Protein AF-A0A845I471-F1 (afdb_monomer)

pLDDT: mean 79.51, std 17.02, range [33.44, 97.44]

Solvent-accessible surface area (backbone atoms only — not comparable to full-atom values): 8541 Å² total; per-residue (Å²): 142,86,86,83,86,81,81,83,82,81,82,80,80,73,82,78,75,81,76,76,76,82,60,65,76,67,47,75,80,65,66,76,82,40,66,69,39,32,54,43,26,47,40,45,33,54,50,42,51,54,51,40,55,51,48,51,52,53,47,56,68,70,50,61,88,91,47,73,64,62,54,51,59,55,50,50,53,52,52,55,59,57,50,49,58,61,26,50,48,53,41,56,69,47,60,88,76,62,85,76,73,81,58,95,51,91,85,66,56,65,69,39,33,66,23,27,46,44,49,24,55,53,43,52,51,51,36,54,52,46,54,54,52,44,60,66,59,74,76,114

Sequence (140 aa):
MMRVIRNLI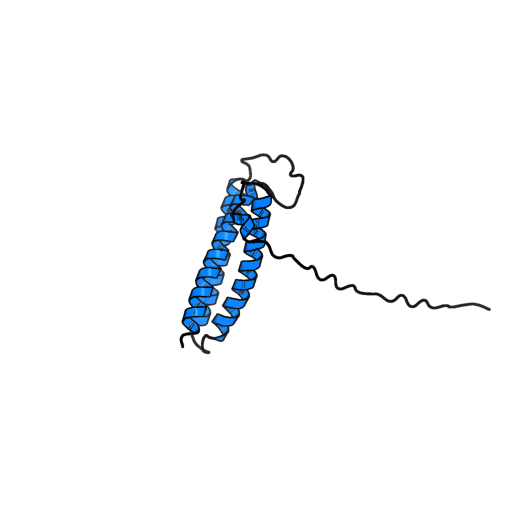GVLLGMVTLCHAATDPECLKHLGGAFGDVECFNGLSIELKKENQVLVKEISASIPSGNKNRNLVKDYLRHQEKGRDFCELSRQSLTNWKREVKAKNPRYYDYDVAYYECLYLLVEQENRFLKNLSKNVDQR

Structure (mmCIF, N/CA/C/O backbone):
data_AF-A0A845I471-F1
#
_entry.id   AF-A0A845I471-F1
#
loop_
_atom_site.group_PDB
_atom_site.id
_atom_site.type_symbol
_atom_site.label_atom_id
_atom_site.label_alt_id
_atom_site.label_comp_id
_atom_site.label_asym_id
_atom_site.label_entity_id
_atom_site.label_seq_id
_atom_site.pdbx_PDB_ins_code
_atom_site.Cartn_x
_atom_site.Cartn_y
_atom_site.Cartn_z
_atom_site.occupancy
_atom_site.B_iso_or_equiv
_atom_site.auth_seq_id
_atom_site.auth_comp_id
_atom_site.auth_asym_id
_atom_site.auth_atom_id
_atom_site.pdbx_PDB_model_num
ATOM 1 N N . MET A 1 1 ? 49.415 -43.543 33.158 1.00 44.19 1 MET A N 1
ATOM 2 C CA . MET A 1 1 ? 49.538 -42.415 32.209 1.00 44.19 1 MET A CA 1
ATOM 3 C C . MET A 1 1 ? 48.482 -42.577 31.131 1.00 44.19 1 MET A C 1
ATOM 5 O O . MET A 1 1 ? 48.583 -43.539 30.393 1.00 44.19 1 MET A O 1
ATOM 9 N N . MET A 1 2 ? 47.480 -41.696 31.061 1.00 33.44 2 MET A N 1
ATOM 10 C CA . MET A 1 2 ? 46.762 -41.322 29.829 1.00 33.44 2 MET A CA 1
ATOM 11 C C . MET A 1 2 ? 45.787 -40.180 30.149 1.00 33.44 2 MET A C 1
ATOM 13 O O . MET A 1 2 ? 45.122 -40.179 31.180 1.00 33.44 2 MET A O 1
ATOM 17 N N . ARG A 1 3 ? 45.821 -39.168 29.281 1.00 45.34 3 ARG A N 1
ATOM 18 C CA . ARG A 1 3 ? 45.184 -37.849 29.367 1.00 45.34 3 ARG A CA 1
ATOM 19 C C . ARG A 1 3 ? 43.715 -37.923 28.961 1.00 45.34 3 ARG A C 1
ATOM 21 O O . ARG A 1 3 ? 43.420 -38.607 27.990 1.00 45.34 3 ARG A O 1
ATOM 28 N N . VAL A 1 4 ? 42.865 -37.075 29.542 1.00 46.84 4 VAL A N 1
ATOM 29 C CA . VAL A 1 4 ? 41.728 -36.491 28.809 1.00 46.84 4 VAL A CA 1
ATOM 30 C C . VAL A 1 4 ? 41.580 -35.024 29.222 1.00 46.84 4 VAL A C 1
ATOM 32 O O . VAL A 1 4 ? 40.987 -34.701 30.245 1.00 46.84 4 VAL A O 1
ATOM 35 N N . ILE A 1 5 ? 42.164 -34.132 28.420 1.00 54.97 5 ILE A N 1
ATOM 36 C CA . ILE A 1 5 ? 41.879 -32.694 28.439 1.00 54.97 5 ILE A CA 1
ATOM 37 C C . ILE A 1 5 ? 40.582 -32.524 27.649 1.00 54.97 5 ILE A C 1
ATOM 39 O O . ILE A 1 5 ? 40.549 -32.766 26.443 1.00 54.97 5 ILE A O 1
ATOM 43 N N . ARG A 1 6 ? 39.493 -32.179 28.335 1.00 52.56 6 ARG A N 1
ATOM 44 C CA . ARG A 1 6 ? 38.182 -31.974 27.720 1.00 52.56 6 ARG A CA 1
ATOM 45 C C . ARG A 1 6 ? 38.023 -30.485 27.414 1.00 52.56 6 ARG A C 1
ATOM 47 O O . ARG A 1 6 ? 37.675 -29.699 28.288 1.00 52.56 6 ARG A O 1
ATOM 54 N N . ASN A 1 7 ? 38.330 -30.121 26.171 1.00 43.22 7 ASN A N 1
ATOM 55 C CA . ASN A 1 7 ? 38.126 -28.783 25.619 1.00 43.22 7 ASN A CA 1
ATOM 56 C C . ASN A 1 7 ? 36.631 -28.423 25.645 1.00 43.22 7 ASN A C 1
ATOM 58 O O . ASN A 1 7 ? 35.818 -29.052 24.968 1.00 43.22 7 ASN A O 1
ATOM 62 N N . LEU A 1 8 ? 36.279 -27.402 26.424 1.00 49.75 8 LEU A N 1
ATOM 63 C CA . LEU A 1 8 ? 34.993 -26.712 26.367 1.00 49.75 8 LEU A CA 1
ATOM 64 C C . LEU A 1 8 ? 35.034 -25.730 25.192 1.00 49.75 8 LEU A C 1
ATOM 66 O O . LEU A 1 8 ? 35.592 -24.642 25.295 1.00 49.75 8 LEU A O 1
ATOM 70 N N . ILE A 1 9 ? 34.467 -26.137 24.058 1.00 56.34 9 ILE A N 1
ATOM 71 C CA . ILE A 1 9 ? 34.192 -25.241 22.933 1.00 56.34 9 ILE A CA 1
ATOM 72 C C . ILE A 1 9 ? 32.907 -24.484 23.281 1.00 56.34 9 ILE A C 1
ATOM 74 O O . ILE A 1 9 ? 31.812 -25.044 23.241 1.00 56.34 9 ILE A O 1
ATOM 78 N N . GLY A 1 10 ? 33.055 -23.221 23.679 1.00 50.44 10 GLY A N 1
ATOM 79 C CA . GLY A 1 10 ? 31.943 -22.294 23.852 1.00 50.44 10 GLY A CA 1
ATOM 80 C C . GLY A 1 10 ? 31.345 -21.937 22.494 1.00 50.44 10 GLY A C 1
ATOM 81 O O . GLY A 1 10 ? 32.012 -21.337 21.655 1.00 50.44 10 GLY A O 1
ATOM 82 N N . VAL A 1 11 ? 30.087 -22.312 22.273 1.00 52.16 11 VAL A N 1
ATOM 83 C CA . VAL A 1 11 ? 29.316 -21.890 21.101 1.00 52.16 11 VAL A CA 1
ATOM 84 C C . VAL A 1 11 ? 28.791 -20.479 21.373 1.00 52.16 11 VAL A C 1
ATOM 86 O O . VAL A 1 11 ? 27.764 -20.295 22.022 1.00 52.16 11 VAL A O 1
ATOM 89 N N . LEU A 1 12 ? 29.520 -19.472 20.895 1.00 53.53 12 LEU A N 1
ATOM 90 C CA . LEU A 1 12 ? 29.028 -18.101 20.770 1.00 53.53 12 LEU A CA 1
ATOM 91 C C . LEU A 1 12 ? 28.021 -18.062 19.609 1.00 53.53 12 LEU A C 1
ATOM 93 O O . LEU A 1 12 ? 28.398 -17.907 18.449 1.00 53.53 12 LEU A O 1
ATOM 97 N N . LEU A 1 13 ? 26.731 -18.230 19.921 1.00 51.50 13 LEU A N 1
ATOM 98 C CA . LEU A 1 13 ? 25.641 -17.840 19.023 1.00 51.50 13 LEU A CA 1
ATOM 99 C C . LEU A 1 13 ? 25.660 -16.309 18.902 1.00 51.50 13 LEU A C 1
ATOM 101 O O . LEU A 1 13 ? 25.060 -15.594 19.704 1.00 51.50 13 LEU A O 1
ATOM 105 N N . GLY A 1 14 ? 26.387 -15.798 17.911 1.00 46.97 14 GLY A N 1
ATOM 106 C CA . GLY A 1 14 ? 26.294 -14.402 17.507 1.00 46.97 14 GLY A CA 1
ATOM 107 C C . GLY A 1 14 ? 24.907 -14.130 16.931 1.00 46.97 14 GLY A C 1
ATOM 108 O O . GLY A 1 14 ? 24.606 -14.552 15.815 1.00 46.97 14 GLY A O 1
ATOM 109 N N . MET A 1 15 ? 24.060 -13.426 17.686 1.00 55.12 15 MET A N 1
ATOM 110 C CA . MET A 1 15 ? 22.888 -12.749 17.134 1.00 55.12 15 MET A CA 1
ATOM 111 C C . MET A 1 15 ? 23.386 -11.685 16.155 1.00 55.12 15 MET A C 1
ATOM 113 O O . MET A 1 15 ? 23.745 -10.581 16.554 1.00 55.12 15 MET A O 1
ATOM 117 N N . VAL A 1 16 ? 23.438 -12.021 14.869 1.00 51.56 16 VAL A N 1
ATOM 118 C CA . VAL A 1 16 ? 23.615 -11.023 13.815 1.00 51.56 16 VAL A CA 1
ATOM 119 C C . VAL A 1 16 ? 22.281 -10.296 13.681 1.00 51.56 16 VAL A C 1
ATOM 121 O O . VAL A 1 16 ? 21.378 -10.734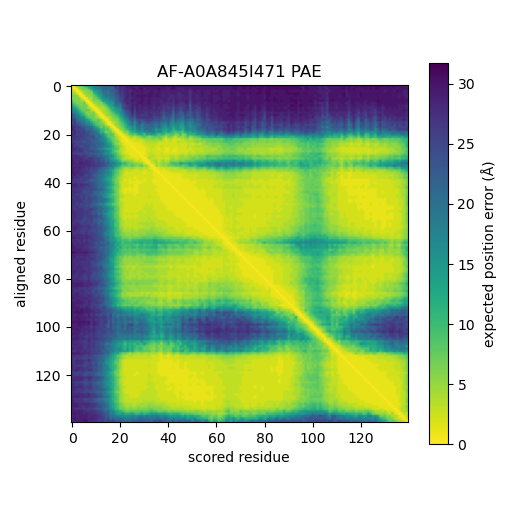 12.968 1.00 51.56 16 VAL A O 1
ATOM 124 N N . THR A 1 17 ? 22.124 -9.200 14.416 1.00 54.84 17 THR A N 1
ATOM 125 C CA . THR A 1 17 ? 21.072 -8.221 14.156 1.00 54.84 17 THR A CA 1
ATOM 126 C C . THR A 1 17 ? 21.342 -7.606 12.787 1.00 54.84 17 THR A C 1
ATOM 128 O O . THR A 1 17 ? 22.213 -6.755 12.620 1.00 54.84 17 THR A O 1
ATOM 131 N N . LEU A 1 18 ? 20.606 -8.070 11.776 1.00 48.66 18 LEU A N 1
ATOM 132 C CA . LEU A 1 18 ? 20.524 -7.432 10.464 1.00 48.66 18 LEU A CA 1
ATOM 133 C C . LEU A 1 18 ? 19.900 -6.042 10.639 1.00 48.66 18 LEU A C 1
ATOM 135 O O . LEU A 1 18 ? 18.684 -5.878 10.541 1.00 48.66 18 LEU A O 1
ATOM 139 N N . CYS A 1 19 ? 20.740 -5.046 10.912 1.00 53.03 19 CYS A N 1
ATOM 140 C CA . CYS A 1 19 ? 20.376 -3.641 10.814 1.00 53.03 19 CYS A CA 1
ATOM 141 C C . CYS A 1 19 ? 20.096 -3.347 9.334 1.00 53.03 19 CYS A C 1
ATOM 143 O O . CYS A 1 19 ? 21.011 -3.092 8.555 1.00 53.03 19 CYS A O 1
ATOM 145 N N . HIS A 1 20 ? 18.834 -3.456 8.922 1.00 56.75 20 HIS A N 1
ATOM 146 C CA . HIS A 1 20 ? 18.403 -2.884 7.652 1.00 56.75 20 HIS A CA 1
ATOM 147 C C . HIS A 1 20 ? 18.440 -1.369 7.826 1.00 56.75 20 HIS A C 1
ATOM 149 O O . HIS A 1 20 ? 17.655 -0.827 8.606 1.00 56.75 20 HIS A O 1
ATOM 155 N N . ALA A 1 21 ? 19.383 -0.711 7.151 1.00 71.06 21 ALA A N 1
ATOM 156 C CA . ALA A 1 21 ? 19.400 0.740 7.063 1.00 71.06 21 ALA A CA 1
ATOM 157 C C . ALA A 1 21 ? 18.078 1.221 6.449 1.00 71.06 21 ALA A C 1
ATOM 159 O O . ALA A 1 21 ? 17.565 0.595 5.517 1.00 71.06 21 ALA A O 1
ATOM 160 N N . ALA A 1 22 ? 17.527 2.297 7.009 1.00 81.06 22 ALA A N 1
ATOM 161 C CA . ALA A 1 22 ? 16.353 2.943 6.447 1.00 81.06 22 ALA A CA 1
ATOM 162 C C . ALA A 1 22 ? 16.680 3.506 5.053 1.00 81.06 22 ALA A C 1
ATOM 164 O O . ALA A 1 22 ? 17.798 3.963 4.807 1.00 81.06 22 ALA A O 1
ATOM 165 N N . THR A 1 23 ? 15.719 3.434 4.143 1.00 89.06 23 THR A N 1
ATOM 166 C CA . THR A 1 23 ? 15.798 3.982 2.792 1.00 89.06 23 THR A CA 1
ATOM 167 C C . THR A 1 23 ? 15.487 5.469 2.847 1.00 89.06 23 THR A C 1
ATOM 169 O O . THR A 1 23 ? 14.444 5.864 3.354 1.00 89.06 23 THR A O 1
ATOM 172 N N . ASP A 1 24 ? 16.391 6.300 2.334 1.00 91.62 24 ASP A N 1
ATOM 173 C CA . ASP A 1 24 ? 16.209 7.752 2.328 1.00 91.62 24 ASP A CA 1
ATOM 174 C C . ASP A 1 24 ? 15.127 8.166 1.309 1.00 91.62 24 ASP A C 1
ATOM 176 O O . ASP A 1 24 ? 15.312 7.912 0.115 1.00 91.62 24 ASP A O 1
ATOM 180 N N . PRO A 1 25 ? 14.028 8.833 1.723 1.00 92.31 25 PRO A N 1
ATOM 181 C CA . PRO A 1 25 ? 12.996 9.328 0.810 1.00 92.31 25 PRO A CA 1
ATOM 182 C C . PRO A 1 25 ? 13.508 10.273 -0.286 1.00 92.31 25 PRO A C 1
ATOM 184 O O . PRO A 1 25 ? 12.852 10.402 -1.321 1.00 92.31 25 PRO A O 1
ATOM 187 N N . GLU A 1 26 ? 14.672 10.910 -0.109 1.00 93.81 26 GLU A N 1
ATOM 188 C CA . GLU A 1 26 ? 15.306 11.726 -1.153 1.00 93.81 26 GLU A CA 1
ATOM 189 C C . GLU A 1 26 ? 15.594 10.925 -2.434 1.00 93.81 26 GLU A C 1
ATOM 191 O O . GLU A 1 26 ? 15.658 11.513 -3.514 1.00 93.81 26 GLU A O 1
ATOM 196 N N . CYS A 1 27 ? 15.676 9.588 -2.367 1.00 92.69 27 CYS A N 1
ATOM 197 C CA . CYS A 1 27 ? 15.844 8.741 -3.550 1.00 92.69 27 CYS A CA 1
ATOM 198 C C . CYS A 1 27 ? 14.735 8.945 -4.600 1.00 92.69 27 CYS A C 1
ATOM 200 O O . CYS A 1 27 ? 15.005 8.848 -5.797 1.00 92.69 27 CYS A O 1
ATOM 202 N N . LEU A 1 28 ? 13.521 9.337 -4.185 1.00 93.06 28 LEU A N 1
ATOM 203 C CA . LEU A 1 28 ? 12.407 9.642 -5.093 1.00 93.06 28 LEU A CA 1
ATOM 204 C C . LEU A 1 28 ? 12.662 10.872 -5.979 1.00 93.06 28 LEU A C 1
ATOM 206 O O . LEU A 1 28 ? 12.005 11.041 -7.003 1.00 93.06 28 LEU A O 1
ATOM 210 N N . LYS A 1 29 ? 13.612 11.742 -5.616 1.00 93.19 29 LYS A N 1
ATOM 211 C CA . LYS A 1 29 ? 14.007 12.900 -6.438 1.00 93.19 29 LYS A CA 1
ATOM 212 C C . LYS A 1 29 ? 15.036 12.547 -7.511 1.00 93.19 29 LYS A C 1
ATOM 214 O O . LYS A 1 29 ? 15.338 13.383 -8.360 1.00 93.19 29 LYS A O 1
ATOM 219 N N . HIS A 1 30 ? 15.579 11.334 -7.468 1.00 90.25 30 HIS A N 1
ATOM 220 C CA . HIS A 1 30 ? 16.678 10.881 -8.317 1.00 90.25 30 HIS A CA 1
ATOM 221 C C . HIS A 1 30 ? 16.293 9.684 -9.198 1.00 90.25 30 HIS A C 1
ATOM 223 O O . HIS A 1 30 ? 17.173 8.958 -9.657 1.00 90.25 30 HIS A O 1
ATOM 229 N N . LEU A 1 31 ? 14.992 9.489 -9.441 1.00 88.62 31 LEU A N 1
ATOM 230 C CA . LEU A 1 31 ? 14.475 8.412 -10.286 1.00 88.62 31 LEU A CA 1
ATOM 231 C C . LEU A 1 31 ? 14.975 8.563 -11.729 1.00 88.62 31 LEU A C 1
ATOM 233 O O . LEU A 1 31 ? 14.897 9.644 -12.320 1.00 88.62 31 LEU A O 1
ATOM 237 N N . GLY A 1 32 ? 15.501 7.474 -12.284 1.00 79.88 32 GLY A N 1
ATOM 238 C CA . GLY A 1 32 ? 16.136 7.441 -13.605 1.00 79.88 32 GLY A CA 1
ATOM 239 C C . GLY A 1 32 ? 15.709 6.268 -14.489 1.00 79.88 32 GLY A C 1
ATOM 240 O O . GLY A 1 32 ? 16.256 6.104 -15.579 1.00 79.88 32 GLY A O 1
ATOM 241 N N . GLY A 1 33 ? 14.754 5.451 -14.042 1.00 69.25 33 GLY A N 1
ATOM 242 C CA . GLY A 1 33 ? 14.243 4.281 -14.753 1.00 69.25 33 GLY A CA 1
ATOM 243 C C . GLY A 1 33 ? 15.170 3.066 -14.707 1.00 69.25 33 GLY A C 1
ATOM 244 O O . GLY A 1 33 ? 15.207 2.298 -15.668 1.00 69.25 33 GLY A O 1
ATOM 245 N N . ALA A 1 34 ? 15.945 2.900 -13.633 1.00 73.00 34 ALA A N 1
ATOM 246 C CA . ALA A 1 34 ? 16.935 1.830 -13.501 1.00 73.00 34 ALA A CA 1
ATOM 247 C C . ALA A 1 34 ? 16.834 1.109 -12.148 1.00 73.00 34 ALA A C 1
ATOM 249 O O . ALA A 1 34 ? 16.005 1.432 -11.303 1.00 73.00 34 ALA A O 1
ATOM 250 N N . PHE A 1 35 ? 17.730 0.150 -11.917 1.00 78.62 35 PHE A N 1
ATOM 251 C CA . PHE A 1 35 ? 17.837 -0.623 -10.676 1.00 78.62 35 PHE A CA 1
ATOM 252 C C . PHE A 1 35 ? 17.763 0.206 -9.372 1.00 78.62 35 PHE A C 1
ATOM 254 O O . PHE A 1 35 ? 17.160 -0.246 -8.401 1.00 78.62 35 PHE A O 1
ATOM 261 N N . GLY A 1 36 ? 18.338 1.415 -9.344 1.00 82.62 36 GLY A N 1
ATOM 262 C CA . GLY A 1 36 ? 18.270 2.297 -8.168 1.00 82.62 36 GLY A CA 1
ATOM 263 C C . GLY A 1 36 ? 16.836 2.687 -7.782 1.00 82.62 36 GLY A C 1
ATOM 264 O O . GLY A 1 36 ? 16.519 2.785 -6.598 1.00 82.62 36 GLY A O 1
ATOM 265 N N . ASP A 1 37 ? 15.947 2.815 -8.765 1.00 88.81 37 ASP A N 1
ATOM 266 C CA . ASP A 1 37 ? 14.532 3.116 -8.557 1.00 88.81 37 ASP A CA 1
ATOM 267 C C . ASP A 1 37 ? 13.821 1.931 -7.886 1.00 88.81 37 ASP A C 1
ATOM 269 O O . ASP A 1 37 ? 13.020 2.126 -6.973 1.00 88.81 37 ASP A O 1
ATOM 273 N N . VAL A 1 38 ? 14.159 0.691 -8.272 1.00 88.88 38 VAL A N 1
ATOM 274 C CA . VAL A 1 38 ? 13.623 -0.525 -7.631 1.00 88.88 38 VAL A CA 1
ATOM 275 C C . VAL A 1 38 ? 13.979 -0.555 -6.148 1.00 88.88 38 VAL A C 1
ATOM 277 O O . VAL A 1 38 ? 13.111 -0.799 -5.308 1.00 88.88 38 VAL A O 1
ATOM 280 N N . GLU A 1 39 ? 15.245 -0.303 -5.812 1.00 89.12 39 GLU A N 1
ATOM 281 C CA . GLU A 1 39 ? 15.692 -0.280 -4.417 1.00 89.12 39 GLU A CA 1
ATOM 282 C C . GLU A 1 39 ? 15.004 0.829 -3.621 1.00 89.12 39 GLU A C 1
ATOM 284 O O . GLU A 1 39 ? 14.533 0.568 -2.512 1.00 89.12 39 GLU A O 1
ATOM 289 N N . CYS A 1 40 ? 14.873 2.020 -4.211 1.00 92.88 40 CYS A N 1
ATOM 290 C CA . CYS A 1 40 ? 14.164 3.151 -3.624 1.00 92.88 40 CYS A CA 1
ATOM 291 C C . CYS A 1 40 ? 12.700 2.800 -3.309 1.00 92.88 40 CYS A C 1
ATOM 293 O O . CYS A 1 40 ? 12.280 2.834 -2.149 1.00 92.88 40 CYS A O 1
ATOM 295 N N . PHE A 1 41 ? 11.926 2.380 -4.314 1.00 94.44 41 PHE A N 1
ATOM 296 C CA . PHE A 1 41 ? 10.512 2.054 -4.137 1.00 94.44 41 PHE A CA 1
ATOM 297 C C . PHE A 1 41 ? 10.295 0.881 -3.181 1.00 94.44 41 PHE A C 1
ATOM 299 O O . PHE A 1 41 ? 9.420 0.945 -2.314 1.00 94.44 41 PHE A O 1
ATOM 306 N N . ASN A 1 42 ? 11.084 -0.191 -3.298 1.00 92.69 42 ASN A N 1
ATOM 307 C CA . ASN A 1 42 ? 10.954 -1.353 -2.423 1.00 92.69 42 ASN A CA 1
ATOM 308 C C . ASN A 1 42 ? 11.310 -1.008 -0.971 1.00 92.69 42 ASN A C 1
ATOM 310 O O . ASN A 1 42 ? 10.583 -1.382 -0.049 1.00 92.69 42 ASN A O 1
ATOM 314 N N . GLY A 1 43 ? 12.404 -0.274 -0.772 1.00 93.75 43 GLY A N 1
ATOM 315 C CA . GLY A 1 43 ? 12.862 0.172 0.536 1.00 93.75 43 GLY A CA 1
ATOM 316 C C . 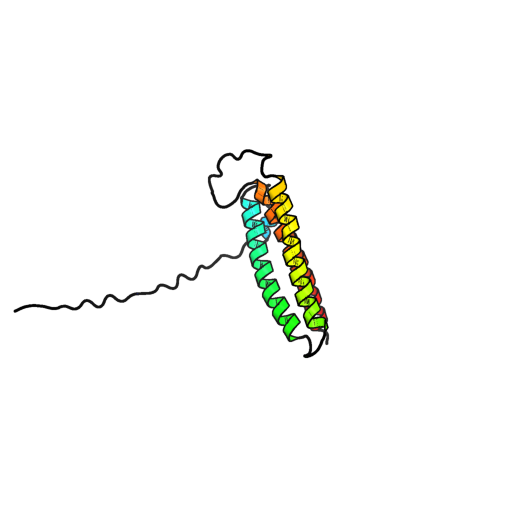GLY A 1 43 ? 11.812 1.014 1.260 1.00 93.75 43 GLY A C 1
ATOM 317 O O . GLY A 1 43 ? 11.373 0.651 2.354 1.00 93.75 43 GLY A O 1
ATOM 318 N N . LEU A 1 44 ? 11.306 2.058 0.598 1.00 96.56 44 LEU A N 1
ATOM 319 C CA . LEU A 1 44 ? 10.247 2.914 1.141 1.00 96.56 44 LEU A CA 1
ATOM 320 C C . LEU A 1 44 ? 8.934 2.150 1.363 1.00 96.56 44 LEU A C 1
ATOM 322 O O . LEU A 1 44 ? 8.262 2.342 2.377 1.00 96.56 44 LEU A O 1
ATOM 326 N N . SER A 1 45 ? 8.578 1.223 0.468 1.00 95.88 45 SER A N 1
ATOM 327 C CA . SER A 1 45 ? 7.399 0.363 0.646 1.00 95.88 45 SER A CA 1
ATOM 328 C C . SER A 1 45 ? 7.491 -0.494 1.909 1.00 95.88 45 SER A C 1
ATOM 330 O O . SER A 1 45 ? 6.491 -0.686 2.601 1.00 95.88 45 SER A O 1
ATOM 332 N N . ILE A 1 46 ? 8.670 -1.040 2.223 1.00 95.00 46 ILE A N 1
ATOM 333 C CA . ILE A 1 46 ? 8.888 -1.845 3.433 1.00 95.00 46 ILE A CA 1
ATOM 334 C C . ILE A 1 46 ? 8.690 -0.992 4.689 1.00 95.00 46 ILE A C 1
ATOM 336 O O . ILE A 1 46 ? 8.080 -1.457 5.654 1.00 95.00 46 ILE A O 1
ATOM 340 N N . GLU A 1 47 ? 9.180 0.243 4.685 1.00 95.12 47 GLU A N 1
ATOM 341 C CA . GLU A 1 47 ? 9.021 1.170 5.807 1.00 95.12 47 GLU A CA 1
ATOM 342 C C . GLU A 1 47 ? 7.568 1.573 6.017 1.00 95.12 47 GLU A C 1
ATOM 344 O O . GLU A 1 47 ? 7.050 1.430 7.126 1.00 95.12 47 GLU A O 1
ATOM 349 N N . LEU A 1 48 ? 6.878 1.964 4.945 1.00 96.75 48 LEU A N 1
ATOM 350 C CA . LEU A 1 48 ? 5.460 2.300 5.006 1.00 96.75 48 LEU A CA 1
ATOM 351 C C . LEU A 1 48 ? 4.617 1.104 5.466 1.00 96.75 48 LEU A C 1
ATOM 353 O O . LEU A 1 48 ? 3.708 1.277 6.271 1.00 96.75 48 LEU A O 1
ATOM 357 N N . LYS A 1 49 ? 4.937 -0.130 5.048 1.00 95.56 49 LYS A N 1
ATOM 358 C CA . LYS A 1 49 ? 4.256 -1.339 5.552 1.00 95.56 49 LYS A CA 1
ATOM 359 C C . LYS A 1 49 ? 4.443 -1.521 7.059 1.00 95.56 49 LYS A C 1
ATOM 361 O O . LYS A 1 49 ? 3.489 -1.894 7.741 1.00 95.56 49 LYS A O 1
ATOM 366 N N . LYS A 1 50 ? 5.645 -1.270 7.589 1.00 95.62 50 LYS A N 1
ATOM 367 C CA . LYS A 1 50 ? 5.898 -1.325 9.040 1.00 95.62 50 LYS A CA 1
ATOM 368 C C . LYS A 1 50 ? 5.101 -0.247 9.773 1.00 95.62 50 LYS A C 1
ATOM 370 O O . LYS A 1 50 ? 4.474 -0.547 10.784 1.00 95.62 50 LYS A O 1
ATOM 375 N N . GLU A 1 51 ? 5.074 0.976 9.248 1.00 95.88 51 GLU A N 1
ATOM 376 C CA . GLU A 1 51 ? 4.271 2.064 9.815 1.00 95.88 51 GLU A CA 1
ATOM 377 C C . GLU A 1 51 ? 2.768 1.730 9.788 1.00 95.88 51 GLU A C 1
ATOM 379 O O . GLU A 1 51 ? 2.086 1.864 10.803 1.00 95.88 51 GLU A O 1
ATOM 384 N N . ASN A 1 52 ? 2.256 1.194 8.676 1.00 96.06 52 ASN A N 1
ATOM 385 C CA . ASN A 1 52 ? 0.857 0.775 8.549 1.00 96.06 52 ASN A CA 1
ATOM 386 C C . ASN A 1 52 ? 0.481 -0.280 9.594 1.00 96.06 52 ASN A C 1
ATOM 388 O O . ASN A 1 52 ? -0.604 -0.210 10.165 1.00 96.06 52 ASN A O 1
ATOM 392 N N . GLN A 1 53 ? 1.367 -1.238 9.890 1.00 95.25 53 GLN A N 1
ATOM 393 C CA . GLN A 1 53 ? 1.122 -2.240 10.935 1.00 95.25 53 GLN A CA 1
ATOM 394 C C . GLN A 1 53 ? 0.945 -1.606 12.320 1.00 95.25 53 GLN A C 1
ATOM 396 O O . GLN A 1 53 ? 0.082 -2.045 13.085 1.00 95.25 53 GLN A O 1
ATOM 401 N N . VAL A 1 54 ? 1.733 -0.574 12.633 1.00 95.88 54 VAL A N 1
ATOM 402 C CA . VAL A 1 54 ? 1.606 0.186 13.884 1.00 95.88 54 VAL A CA 1
ATOM 403 C C . VAL A 1 54 ? 0.273 0.938 13.909 1.00 95.88 54 VAL A C 1
ATOM 405 O O . VAL A 1 54 ? -0.525 0.705 14.817 1.00 95.88 54 VAL A O 1
ATOM 408 N N . LEU A 1 55 ? -0.031 1.714 12.863 1.00 95.50 55 LEU A N 1
ATOM 409 C CA . LEU A 1 55 ? -1.281 2.478 12.751 1.00 95.50 55 LEU A CA 1
ATOM 410 C C . LEU A 1 55 ? -2.519 1.580 12.862 1.00 95.50 55 LEU A C 1
ATOM 412 O O . LEU A 1 55 ? -3.470 1.891 13.573 1.00 95.50 55 LEU A O 1
ATOM 416 N N . VAL A 1 56 ? -2.518 0.424 12.196 1.00 93.50 56 VAL A N 1
ATOM 417 C CA . VAL A 1 56 ? -3.628 -0.539 12.257 1.00 93.50 56 VAL A CA 1
ATOM 418 C C . VAL A 1 56 ? -3.833 -1.062 13.673 1.00 93.50 56 VAL A C 1
ATOM 420 O O . VAL A 1 56 ? -4.980 -1.234 14.096 1.00 93.50 56 VAL A O 1
ATOM 423 N N . LYS A 1 57 ? -2.751 -1.330 14.410 1.00 92.12 57 LYS A N 1
ATOM 424 C CA . LYS A 1 57 ? -2.829 -1.789 15.799 1.00 92.12 57 LYS A CA 1
ATOM 425 C C . LYS A 1 57 ? -3.422 -0.704 16.697 1.00 92.12 57 LYS A C 1
ATOM 427 O O . LYS A 1 57 ? -4.301 -1.020 17.498 1.00 92.12 57 LYS A O 1
ATOM 432 N N . GLU A 1 58 ? -2.992 0.542 16.528 1.00 92.62 58 GLU A N 1
ATOM 433 C CA . GLU A 1 58 ? -3.492 1.705 17.271 1.00 92.62 58 GLU A CA 1
ATOM 434 C C . GLU A 1 58 ? -4.978 1.961 16.984 1.00 92.62 58 GLU A C 1
ATOM 436 O O . GLU A 1 58 ? -5.795 1.950 17.905 1.00 92.62 58 GLU A O 1
ATOM 441 N N . ILE A 1 59 ? -5.360 2.045 15.705 1.00 92.00 59 ILE A N 1
ATOM 442 C CA . ILE A 1 59 ? -6.756 2.193 15.262 1.00 92.00 59 ILE A CA 1
ATOM 443 C C . ILE A 1 59 ? -7.624 1.040 15.782 1.00 92.00 59 ILE A C 1
ATOM 445 O O . ILE A 1 59 ? -8.753 1.233 16.223 1.00 92.00 59 ILE A O 1
ATOM 449 N N . SER A 1 60 ? -7.124 -0.196 15.738 1.00 89.31 60 SER A N 1
ATOM 450 C CA . SER A 1 60 ? -7.893 -1.351 16.212 1.00 89.31 60 SER A CA 1
ATOM 451 C C . SER A 1 60 ? -8.113 -1.325 17.725 1.00 89.31 60 SER A C 1
ATOM 453 O O . SER A 1 60 ? -9.158 -1.789 18.191 1.00 89.31 60 SER A O 1
ATOM 455 N N . ALA A 1 61 ? -7.140 -0.815 18.485 1.00 89.69 61 ALA A N 1
ATOM 456 C CA . ALA A 1 61 ? -7.212 -0.699 19.937 1.00 89.69 61 ALA A CA 1
ATOM 457 C C . ALA A 1 61 ? -8.183 0.402 20.384 1.00 89.69 61 ALA A C 1
ATOM 459 O O . ALA A 1 61 ? -8.864 0.230 21.393 1.00 89.69 61 ALA A O 1
ATOM 460 N N . SER A 1 62 ? -8.295 1.486 19.617 1.00 90.38 62 SER A N 1
ATOM 461 C CA . SER A 1 62 ? -9.186 2.609 19.921 1.00 90.38 62 SER A CA 1
ATOM 462 C C . SER A 1 62 ? -10.654 2.365 19.543 1.00 90.38 62 SER A C 1
ATOM 464 O O . SER A 1 62 ? -11.548 3.054 20.034 1.00 90.38 62 SER A O 1
ATOM 466 N N . ILE A 1 63 ? -10.951 1.348 18.725 1.00 87.44 63 ILE A N 1
ATOM 467 C CA . ILE A 1 63 ? -12.331 0.944 18.417 1.00 87.44 63 ILE A CA 1
ATOM 468 C C . ILE A 1 63 ? -12.948 0.180 19.610 1.00 87.44 63 ILE A C 1
ATOM 470 O O . ILE A 1 63 ? -12.448 -0.903 19.949 1.00 87.44 63 ILE A O 1
ATOM 474 N N . PRO A 1 64 ? -14.085 0.646 20.177 1.00 88.69 64 PRO A N 1
ATOM 475 C CA . PRO A 1 64 ? -14.760 -0.019 21.293 1.00 88.69 64 PRO A CA 1
ATOM 476 C C . PRO A 1 64 ? -15.107 -1.487 21.016 1.00 88.69 64 PRO A C 1
ATOM 478 O O . PRO A 1 64 ? -15.424 -1.869 19.884 1.00 88.69 64 PRO A O 1
ATOM 481 N N . SER A 1 65 ? -15.090 -2.314 22.065 1.00 86.56 65 SER A N 1
ATOM 482 C CA . SER A 1 65 ? -15.485 -3.725 21.964 1.00 86.56 65 SER A CA 1
ATOM 483 C C . SER A 1 65 ? -16.923 -3.864 21.446 1.00 86.56 65 SER A C 1
ATOM 485 O O . SER A 1 65 ? -17.796 -3.073 21.797 1.00 86.56 65 SER A O 1
ATOM 487 N N . GLY A 1 66 ? -17.169 -4.847 20.576 1.00 83.38 66 GLY A N 1
ATOM 488 C CA . GLY A 1 66 ? -18.478 -5.069 19.946 1.00 83.38 66 GLY A CA 1
ATOM 489 C C . GLY A 1 66 ? -18.826 -4.108 18.800 1.00 83.38 66 GLY A C 1
ATOM 490 O O . GLY A 1 66 ? -19.851 -4.287 18.146 1.00 83.38 66 GLY A O 1
ATOM 491 N N . ASN A 1 67 ? -17.982 -3.115 18.495 1.00 86.81 67 ASN A N 1
ATOM 492 C CA . ASN A 1 67 ? -18.224 -2.217 17.371 1.00 86.81 67 ASN A CA 1
ATOM 493 C C . ASN A 1 67 ? -17.964 -2.923 16.025 1.00 86.81 67 ASN A C 1
ATOM 495 O O . ASN A 1 67 ? -16.841 -3.338 15.722 1.00 86.81 67 ASN A O 1
ATOM 499 N N . LYS A 1 68 ? -19.001 -2.994 15.181 1.00 84.06 68 LYS A N 1
ATOM 500 C CA . LYS A 1 68 ? -18.957 -3.605 13.840 1.00 84.06 68 LYS A CA 1
ATOM 501 C C . LYS A 1 68 ? -17.882 -3.018 12.914 1.00 84.06 68 LYS A C 1
ATOM 503 O O . LYS A 1 68 ? -17.390 -3.717 12.031 1.00 84.06 68 LYS A O 1
ATOM 508 N N . ASN A 1 69 ? -17.465 -1.770 13.140 1.00 83.56 69 ASN A N 1
ATOM 509 C CA . ASN A 1 69 ? -16.463 -1.090 12.319 1.00 83.56 69 ASN A CA 1
ATOM 510 C C . ASN A 1 69 ? -15.065 -1.707 12.454 1.00 83.56 69 ASN A C 1
ATOM 512 O O . ASN A 1 69 ? -14.239 -1.527 11.563 1.00 83.56 69 ASN A O 1
ATOM 516 N N . ARG A 1 70 ? -14.800 -2.490 13.512 1.00 82.06 70 ARG A N 1
ATOM 517 C CA . ARG A 1 70 ? -13.534 -3.225 13.663 1.00 82.06 70 ARG A CA 1
ATOM 518 C C . ARG A 1 70 ? -13.260 -4.156 12.476 1.00 82.06 70 ARG A C 1
ATOM 520 O O . ARG A 1 70 ? -12.108 -4.328 12.087 1.00 82.06 70 ARG A O 1
ATOM 527 N N . ASN A 1 71 ? -14.306 -4.731 11.883 1.00 87.50 71 ASN A N 1
ATOM 528 C CA . ASN A 1 71 ? -14.160 -5.591 10.710 1.00 87.50 71 ASN A CA 1
ATOM 529 C C . ASN A 1 71 ? -13.900 -4.789 9.429 1.00 87.50 71 ASN A C 1
ATOM 531 O O . ASN A 1 71 ? -13.154 -5.261 8.582 1.00 87.50 71 ASN A O 1
ATOM 535 N N . LEU A 1 72 ? -14.399 -3.552 9.327 1.00 89.56 72 LEU A N 1
ATOM 536 C CA . LEU A 1 72 ? -14.201 -2.710 8.141 1.00 89.56 72 LEU A CA 1
ATOM 537 C C . LEU A 1 72 ? -12.730 -2.340 7.924 1.00 89.56 72 LEU A C 1
ATOM 539 O O . LEU A 1 72 ? -12.269 -2.340 6.789 1.00 89.56 72 LEU A O 1
ATOM 543 N N . VAL A 1 73 ? -11.970 -2.088 8.998 1.00 88.25 73 VAL A N 1
ATOM 544 C CA . VAL A 1 73 ? -10.518 -1.839 8.895 1.00 88.25 73 VAL A CA 1
ATOM 545 C C . VAL A 1 73 ? -9.796 -3.082 8.371 1.00 88.25 73 VAL A C 1
ATOM 547 O O . VAL A 1 73 ? -8.963 -2.986 7.475 1.00 88.25 73 VAL A O 1
ATOM 550 N N . LYS A 1 74 ? -10.151 -4.272 8.870 1.00 89.31 74 LYS A N 1
ATOM 551 C CA . LYS A 1 74 ? -9.586 -5.539 8.377 1.00 89.31 74 LYS A CA 1
ATOM 552 C C . LYS A 1 74 ? -9.958 -5.809 6.921 1.00 89.31 74 LYS A C 1
ATOM 554 O O . LYS A 1 74 ? -9.119 -6.268 6.149 1.00 89.31 74 LYS A O 1
ATOM 559 N N . ASP A 1 75 ? -11.203 -5.533 6.550 1.00 92.19 75 ASP A N 1
ATOM 560 C CA . ASP A 1 75 ? -11.689 -5.699 5.185 1.00 92.19 75 ASP A CA 1
ATOM 561 C C . ASP A 1 75 ? -10.959 -4.752 4.232 1.00 92.19 75 ASP A C 1
ATOM 563 O O . ASP A 1 75 ? -10.482 -5.196 3.191 1.00 92.19 75 ASP A O 1
ATOM 567 N N . TYR A 1 76 ? -10.783 -3.487 4.623 1.00 92.12 76 TYR A N 1
ATOM 568 C CA . TYR A 1 76 ? -9.991 -2.508 3.884 1.00 92.12 76 TYR A CA 1
ATOM 569 C C . TYR A 1 76 ? -8.567 -3.010 3.608 1.00 92.12 76 TYR A C 1
ATOM 571 O O . TYR A 1 76 ? -8.151 -3.043 2.452 1.00 92.12 76 TYR A O 1
ATOM 579 N N . LEU A 1 77 ? -7.848 -3.489 4.630 1.00 91.50 77 LEU A N 1
ATOM 580 C CA . LEU A 1 77 ? -6.488 -4.025 4.462 1.00 91.50 77 LEU A CA 1
ATOM 581 C C . LEU A 1 77 ? -6.456 -5.243 3.532 1.00 91.50 77 LEU A C 1
ATOM 583 O O . LEU A 1 77 ? -5.564 -5.373 2.700 1.00 91.50 77 LEU A O 1
ATOM 587 N N . ARG A 1 78 ? -7.459 -6.125 3.623 1.00 93.00 78 ARG A N 1
ATOM 588 C CA . ARG A 1 78 ? -7.587 -7.268 2.710 1.00 93.00 78 ARG A CA 1
ATOM 589 C C . ARG A 1 78 ? -7.807 -6.819 1.263 1.00 93.00 78 ARG A C 1
ATOM 591 O O . ARG A 1 78 ? -7.303 -7.465 0.350 1.00 93.00 78 ARG A O 1
ATOM 598 N N . HIS A 1 79 ? -8.568 -5.748 1.044 1.00 93.50 79 HIS A N 1
ATOM 599 C CA . HIS A 1 79 ? -8.763 -5.176 -0.287 1.00 93.50 79 HIS A CA 1
ATOM 600 C C . HIS A 1 79 ? -7.497 -4.494 -0.817 1.00 93.50 79 HIS A C 1
ATOM 602 O O . HIS A 1 79 ? -7.202 -4.653 -1.998 1.00 93.50 79 HIS A O 1
ATOM 608 N N . GLN A 1 80 ? -6.721 -3.826 0.040 1.00 92.25 80 GLN A N 1
ATOM 609 C CA . GLN A 1 80 ? -5.414 -3.276 -0.332 1.00 92.25 80 GLN A CA 1
ATOM 610 C C . GLN A 1 80 ? -4.418 -4.377 -0.714 1.00 92.25 80 GLN A C 1
ATOM 612 O O . GLN A 1 80 ? -3.765 -4.277 -1.745 1.00 92.25 80 GLN A O 1
ATOM 617 N N . GLU A 1 81 ? -4.361 -5.482 0.037 1.00 90.06 81 GLU A N 1
ATOM 618 C CA . GLU A 1 81 ? -3.497 -6.618 -0.313 1.00 90.06 81 GLU A CA 1
ATOM 619 C C . GLU A 1 81 ? -3.849 -7.194 -1.691 1.00 90.06 81 GLU A C 1
ATOM 621 O O . GLU A 1 81 ? -2.961 -7.383 -2.513 1.00 90.06 81 GLU A O 1
ATOM 626 N N . LYS A 1 82 ? -5.143 -7.381 -1.987 1.00 89.62 82 LYS A N 1
ATOM 627 C CA . LYS A 1 82 ? -5.605 -7.795 -3.326 1.00 89.62 82 LYS A CA 1
ATOM 628 C C . LYS A 1 82 ? -5.265 -6.776 -4.414 1.00 89.62 82 LYS A C 1
ATOM 630 O O . LYS A 1 82 ? -5.070 -7.149 -5.562 1.00 89.62 82 LYS A O 1
ATOM 635 N N . GLY A 1 83 ? -5.179 -5.492 -4.067 1.00 85.75 83 GLY A N 1
ATOM 636 C CA . GLY A 1 83 ? -4.739 -4.442 -4.982 1.00 85.75 83 GLY A CA 1
ATOM 637 C C . GLY A 1 83 ? -3.336 -4.688 -5.549 1.00 85.75 83 GLY A C 1
ATOM 638 O O . GLY A 1 83 ? -3.046 -4.272 -6.668 1.00 85.75 83 GLY A O 1
ATOM 639 N N . ARG A 1 84 ? -2.485 -5.430 -4.827 1.00 89.62 84 ARG A N 1
ATOM 640 C CA . ARG A 1 84 ? -1.137 -5.797 -5.289 1.00 89.62 84 ARG A CA 1
ATOM 641 C C . ARG A 1 84 ? -1.154 -6.722 -6.498 1.00 89.62 84 ARG A C 1
ATOM 643 O O . ARG A 1 84 ? -0.219 -6.667 -7.293 1.00 89.62 84 ARG A O 1
ATOM 650 N N . ASP A 1 85 ? -2.222 -7.496 -6.684 1.00 88.88 85 ASP A N 1
ATOM 651 C CA . ASP A 1 85 ? -2.380 -8.354 -7.860 1.00 88.88 85 ASP A CA 1
ATOM 652 C C . ASP A 1 85 ? -2.409 -7.515 -9.150 1.00 88.88 85 ASP A C 1
ATOM 654 O O . ASP A 1 85 ? -1.907 -7.953 -10.181 1.00 88.88 85 ASP A O 1
ATOM 658 N N . PHE A 1 86 ? -2.907 -6.270 -9.101 1.00 86.81 86 PHE A N 1
ATOM 659 C CA . PHE A 1 86 ? -2.845 -5.360 -10.251 1.00 86.81 86 PHE A CA 1
ATOM 660 C C . PHE A 1 86 ? -1.416 -4.917 -10.573 1.00 86.81 86 PHE A C 1
ATOM 662 O O . PHE A 1 86 ? -1.074 -4.783 -11.746 1.00 86.81 86 PHE A O 1
ATOM 669 N N . CYS A 1 87 ? -0.572 -4.720 -9.558 1.00 88.75 87 CYS A N 1
ATOM 670 C CA . CYS A 1 87 ? 0.839 -4.412 -9.780 1.00 88.75 87 CYS A CA 1
ATOM 671 C C . CYS A 1 87 ? 1.556 -5.601 -10.422 1.00 88.75 87 CYS A C 1
ATOM 673 O O . CYS A 1 87 ? 2.363 -5.417 -11.324 1.00 88.75 87 CYS A O 1
ATOM 675 N N . GLU A 1 88 ? 1.222 -6.829 -10.030 1.00 86.81 88 GLU A N 1
ATOM 676 C CA . GLU A 1 88 ? 1.796 -8.030 -10.639 1.00 86.81 88 GLU A CA 1
ATOM 677 C C . GLU A 1 88 ? 1.494 -8.123 -12.147 1.00 86.81 88 GLU A C 1
ATOM 679 O O . GLU A 1 88 ? 2.351 -8.547 -12.924 1.00 86.81 88 GLU A O 1
ATOM 684 N N . LEU A 1 89 ? 0.326 -7.644 -12.592 1.00 83.81 89 LEU A N 1
ATOM 685 C CA . LEU A 1 89 ? -0.000 -7.576 -14.020 1.00 83.81 89 LEU A CA 1
ATOM 686 C C . LEU A 1 89 ? 0.964 -6.673 -14.803 1.00 83.81 89 LEU A C 1
ATOM 688 O O . LEU A 1 89 ? 1.252 -6.977 -15.961 1.00 83.81 89 LEU A O 1
ATOM 692 N N . SER A 1 90 ? 1.500 -5.600 -14.204 1.00 78.44 90 SER A N 1
ATOM 693 C CA . SER A 1 90 ? 2.487 -4.747 -14.886 1.00 78.44 90 SER A CA 1
ATOM 694 C C . SER A 1 90 ? 3.778 -5.524 -15.159 1.00 78.44 90 SER A C 1
ATOM 696 O O . SER A 1 90 ? 4.271 -5.523 -16.289 1.00 78.44 90 SER A O 1
ATOM 698 N N . ARG A 1 91 ? 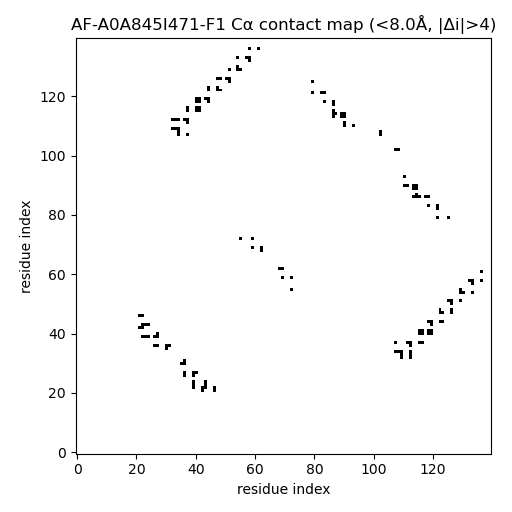4.248 -6.302 -14.179 1.00 77.31 91 ARG A N 1
ATOM 699 C CA . ARG A 1 91 ? 5.403 -7.199 -14.322 1.00 77.31 91 ARG A CA 1
ATOM 700 C C . ARG A 1 91 ? 5.165 -8.280 -15.377 1.00 77.31 91 ARG A C 1
ATOM 702 O O . ARG A 1 91 ? 6.018 -8.518 -16.235 1.00 77.31 91 ARG A O 1
ATOM 709 N N . GLN A 1 92 ? 3.984 -8.897 -15.349 1.00 77.69 92 GLN A N 1
ATOM 710 C CA . GLN A 1 92 ? 3.588 -9.941 -16.298 1.00 77.69 92 GLN A CA 1
ATOM 711 C C . GLN A 1 92 ? 3.444 -9.420 -17.734 1.00 77.69 92 GLN A C 1
ATOM 713 O O . GLN A 1 92 ? 3.767 -10.122 -18.690 1.00 77.69 92 GLN A O 1
ATOM 718 N N . SER A 1 93 ? 2.999 -8.171 -17.903 1.00 71.31 93 SER A N 1
ATOM 719 C CA . SER A 1 93 ? 2.830 -7.553 -19.224 1.00 71.31 93 SER A CA 1
ATOM 720 C C . SER A 1 93 ? 4.150 -7.343 -19.976 1.00 71.31 93 SER A C 1
ATOM 722 O O . SER A 1 93 ? 4.164 -7.289 -21.204 1.00 71.31 93 SER A O 1
ATOM 724 N N . LEU A 1 94 ? 5.266 -7.253 -19.246 1.00 66.88 94 LEU A N 1
ATOM 725 C CA . LEU A 1 94 ? 6.604 -7.064 -19.810 1.00 66.88 94 LEU A CA 1
ATOM 726 C C . LEU A 1 94 ? 7.343 -8.391 -20.022 1.00 66.88 94 LEU A C 1
ATOM 728 O O . LEU A 1 94 ? 8.307 -8.454 -20.796 1.00 66.88 94 LEU A O 1
ATOM 732 N N . THR A 1 95 ? 6.871 -9.472 -19.395 1.00 61.28 95 THR A N 1
ATOM 733 C CA . THR A 1 95 ? 7.422 -10.813 -19.585 1.00 61.28 95 THR A CA 1
ATOM 734 C C . THR A 1 95 ? 7.108 -11.278 -21.012 1.00 61.28 95 THR A C 1
ATOM 736 O O . THR A 1 95 ? 5.963 -11.249 -21.450 1.00 61.28 95 THR A O 1
ATOM 739 N N . ASN A 1 96 ? 8.134 -11.708 -21.755 1.00 57.69 96 ASN A N 1
ATOM 740 C CA . ASN A 1 96 ? 8.116 -12.086 -23.185 1.00 57.69 96 ASN A CA 1
ATOM 741 C C . ASN A 1 96 ? 8.229 -10.949 -24.221 1.00 57.69 96 ASN A C 1
ATOM 743 O O . ASN A 1 96 ? 8.419 -11.250 -25.399 1.00 57.69 96 ASN A O 1
ATOM 747 N N . TRP A 1 97 ? 8.180 -9.670 -23.831 1.00 57.56 97 TRP A N 1
ATOM 748 C CA . TRP A 1 97 ? 8.386 -8.544 -24.764 1.00 57.56 97 TRP A CA 1
ATOM 749 C C . TRP A 1 97 ? 9.843 -8.095 -24.884 1.00 57.56 97 TRP A C 1
ATOM 751 O O . TRP A 1 97 ? 10.283 -7.703 -25.965 1.00 57.56 97 TRP A O 1
ATOM 761 N N . LYS A 1 98 ? 10.628 -8.190 -23.807 1.00 58.75 98 LYS A N 1
ATOM 762 C CA . LYS A 1 98 ? 12.070 -7.920 -23.836 1.00 58.75 98 LYS A CA 1
ATOM 763 C C . LYS A 1 98 ? 12.851 -9.154 -23.406 1.00 58.75 98 LYS A C 1
ATOM 765 O O . LYS A 1 98 ? 12.556 -9.771 -22.389 1.00 58.75 98 LYS A O 1
ATOM 770 N N . ARG A 1 99 ? 13.862 -9.514 -24.201 1.00 55.88 99 ARG A N 1
ATOM 771 C CA . ARG A 1 99 ? 14.858 -10.520 -23.827 1.00 55.88 99 ARG A CA 1
ATOM 772 C C . ARG A 1 99 ? 15.928 -9.799 -23.023 1.00 55.88 99 ARG A C 1
ATOM 774 O O . ARG A 1 99 ? 16.583 -8.901 -23.547 1.00 55.88 99 ARG A O 1
ATOM 781 N N . GLU A 1 100 ? 16.064 -10.147 -21.756 1.00 56.16 100 GLU A N 1
ATOM 782 C CA . GLU A 1 100 ? 17.021 -9.466 -20.900 1.00 56.16 100 GLU A CA 1
ATOM 783 C C . GLU A 1 100 ? 18.458 -9.790 -21.278 1.00 56.16 100 GLU A C 1
ATOM 785 O O . GLU A 1 100 ? 18.830 -10.943 -21.515 1.00 56.16 100 GLU A O 1
ATOM 790 N N . VAL A 1 101 ? 19.298 -8.763 -21.249 1.00 56.16 101 VAL A N 1
ATOM 791 C CA . VAL A 1 101 ? 20.720 -8.977 -21.015 1.00 56.16 101 VAL A CA 1
ATOM 792 C C . VAL A 1 101 ? 20.826 -9.341 -19.540 1.00 56.16 101 VAL A C 1
ATOM 794 O O . VAL A 1 101 ? 20.351 -8.570 -18.714 1.00 56.16 101 VAL A O 1
ATOM 797 N N . LYS A 1 102 ? 21.391 -10.513 -19.207 1.00 53.12 102 LYS A N 1
ATOM 798 C CA . LYS A 1 102 ? 21.566 -10.961 -17.813 1.00 53.12 102 LYS A CA 1
ATOM 799 C C . LYS A 1 102 ? 22.024 -9.787 -16.946 1.00 53.12 102 LYS A C 1
ATOM 801 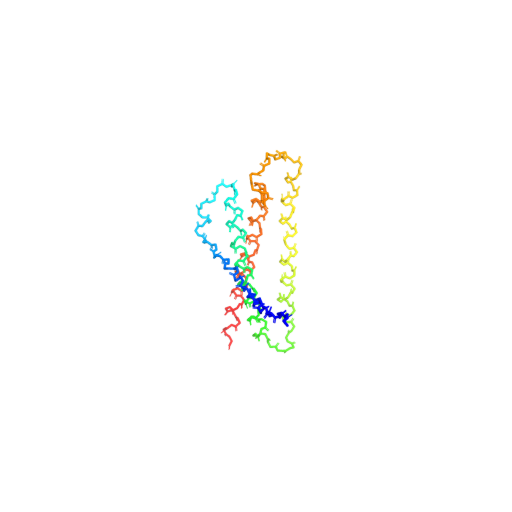O O . LYS A 1 102 ? 23.155 -9.321 -17.105 1.00 53.12 102 LYS A O 1
ATOM 806 N N . ALA A 1 103 ? 21.155 -9.324 -16.051 1.00 53.69 103 ALA A N 1
ATOM 807 C CA . ALA A 1 103 ? 21.519 -8.300 -15.092 1.00 53.69 103 ALA A CA 1
ATOM 808 C C . ALA A 1 103 ? 22.724 -8.801 -14.280 1.00 53.69 103 ALA A C 1
ATOM 810 O O . ALA A 1 103 ? 22.778 -9.965 -13.873 1.00 53.69 103 ALA A O 1
ATOM 811 N N . LYS A 1 104 ? 23.716 -7.932 -14.045 1.00 52.84 104 LYS A N 1
ATOM 812 C CA . LYS A 1 104 ? 24.860 -8.259 -13.171 1.00 52.84 104 LYS A CA 1
ATOM 813 C C . LYS A 1 104 ? 24.415 -8.561 -11.734 1.00 52.84 104 LYS A C 1
ATOM 815 O O . LYS A 1 104 ? 25.155 -9.214 -11.004 1.00 52.84 104 LYS A O 1
ATOM 820 N N . ASN A 1 105 ? 23.224 -8.105 -11.344 1.00 54.12 105 A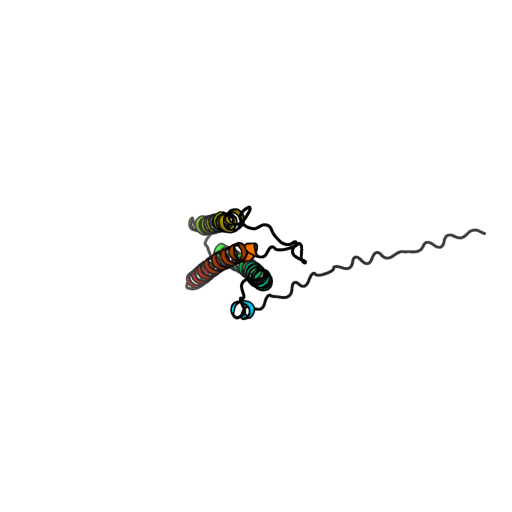SN A N 1
ATOM 821 C CA . ASN A 1 105 ? 22.592 -8.404 -10.070 1.00 54.12 105 ASN A CA 1
ATOM 822 C C . ASN A 1 105 ? 21.369 -9.313 -10.303 1.00 54.12 105 ASN A C 1
ATOM 824 O O . ASN A 1 105 ? 20.422 -8.877 -10.948 1.00 54.12 105 ASN A O 1
ATOM 828 N N . PRO A 1 106 ? 21.351 -10.556 -9.794 1.00 61.84 106 PRO A N 1
ATOM 829 C CA . PRO A 1 106 ? 20.264 -11.505 -10.042 1.00 61.84 106 PRO A CA 1
ATOM 830 C C . PRO A 1 106 ? 18.984 -11.215 -9.238 1.00 61.84 106 PRO A C 1
ATOM 832 O O . PRO A 1 106 ? 18.044 -12.000 -9.313 1.00 61.84 106 PRO A O 1
ATOM 835 N N . ARG A 1 107 ? 18.961 -10.163 -8.404 1.00 64.50 107 ARG A N 1
ATOM 836 C CA . ARG A 1 107 ? 17.865 -9.916 -7.456 1.00 64.50 107 ARG A CA 1
ATOM 837 C C . ARG A 1 107 ? 16.671 -9.167 -8.060 1.00 64.50 107 ARG A C 1
ATOM 839 O O . ARG A 1 107 ? 15.555 -9.457 -7.645 1.00 64.50 107 ARG A O 1
ATOM 846 N N . TYR A 1 108 ? 16.901 -8.239 -8.989 1.00 66.12 108 TYR A N 1
ATOM 847 C CA . TYR A 1 108 ? 15.854 -7.417 -9.605 1.00 66.12 108 TYR A CA 1
ATOM 848 C C . TYR A 1 108 ? 16.128 -7.224 -11.094 1.00 66.12 108 TYR A C 1
ATOM 850 O O . TYR A 1 108 ? 17.286 -7.201 -11.519 1.00 66.12 108 TYR A O 1
ATOM 858 N N . TYR A 1 109 ? 15.056 -7.047 -11.850 1.00 69.38 109 TYR A N 1
ATOM 859 C CA . TYR A 1 109 ? 15.066 -6.802 -13.282 1.00 69.38 109 TYR A CA 1
ATOM 860 C C . TYR A 1 109 ? 14.696 -5.348 -13.590 1.00 69.38 109 TYR A C 1
ATOM 862 O O . TYR A 1 109 ? 13.930 -4.733 -12.853 1.00 69.38 109 TYR A O 1
ATOM 870 N N . ASP A 1 110 ? 15.201 -4.776 -14.688 1.00 64.94 110 ASP A N 1
ATOM 871 C CA . ASP A 1 110 ? 14.903 -3.372 -15.035 1.00 64.94 110 ASP A CA 1
ATOM 872 C C . ASP A 1 110 ? 13.400 -3.150 -15.297 1.00 64.94 110 ASP A C 1
ATOM 874 O O . ASP A 1 110 ? 12.865 -2.072 -15.045 1.00 64.94 110 ASP A O 1
ATOM 878 N N . TYR A 1 111 ? 12.679 -4.179 -15.760 1.00 68.38 111 TYR A N 1
ATOM 879 C CA . TYR A 1 111 ? 11.222 -4.112 -15.908 1.00 68.38 111 TYR A CA 1
ATOM 880 C C . TYR A 1 111 ? 10.463 -4.183 -14.574 1.00 68.38 111 TYR A C 1
ATOM 882 O O . TYR A 1 111 ? 9.260 -3.921 -14.557 1.00 68.38 111 TYR A O 1
ATOM 890 N N . ASP A 1 112 ? 11.129 -4.504 -13.460 1.00 80.94 112 ASP A N 1
ATOM 891 C CA . ASP A 1 112 ? 10.487 -4.526 -12.147 1.00 80.94 112 ASP A CA 1
ATOM 892 C C . ASP A 1 112 ? 10.231 -3.109 -11.612 1.00 80.94 112 ASP A C 1
ATOM 894 O O . ASP A 1 112 ? 9.435 -2.958 -10.688 1.00 80.94 112 ASP A O 1
ATOM 898 N N . VAL A 1 113 ? 10.843 -2.062 -12.189 1.00 86.19 113 VAL A N 1
ATOM 899 C CA . VAL A 1 113 ? 10.639 -0.665 -11.753 1.00 86.19 113 VAL A CA 1
ATOM 900 C C . VAL A 1 113 ? 9.150 -0.323 -11.705 1.00 86.19 113 VAL A C 1
ATOM 902 O O . VAL A 1 113 ? 8.662 0.106 -10.664 1.00 86.19 113 VAL A O 1
ATOM 905 N N . ALA A 1 114 ? 8.401 -0.611 -12.775 1.00 85.69 114 ALA A N 1
ATOM 906 C CA . ALA A 1 114 ? 6.963 -0.337 -12.836 1.00 85.69 114 ALA A CA 1
ATOM 907 C C . ALA A 1 114 ? 6.149 -1.150 -11.809 1.00 85.69 114 ALA A C 1
ATOM 909 O O . ALA A 1 114 ? 5.115 -0.696 -11.315 1.00 85.69 114 ALA A O 1
ATOM 910 N N . TYR A 1 115 ? 6.601 -2.360 -11.474 1.00 88.50 115 TYR A N 1
ATOM 911 C CA . TYR A 1 115 ? 5.986 -3.181 -10.433 1.00 88.50 115 TYR A CA 1
ATOM 912 C C . TYR A 1 115 ? 6.222 -2.583 -9.042 1.00 88.50 115 TYR A C 1
ATOM 914 O O . TYR A 1 115 ? 5.274 -2.405 -8.275 1.00 88.50 115 TYR A O 1
ATOM 922 N N . TYR A 1 116 ? 7.468 -2.231 -8.721 1.00 91.69 116 TYR A N 1
ATOM 923 C CA . TYR A 1 116 ? 7.821 -1.679 -7.415 1.00 91.69 116 TYR A CA 1
ATOM 924 C C . TYR A 1 116 ? 7.281 -0.263 -7.207 1.00 91.69 116 TYR A C 1
ATOM 926 O O . TYR A 1 116 ? 6.833 0.042 -6.104 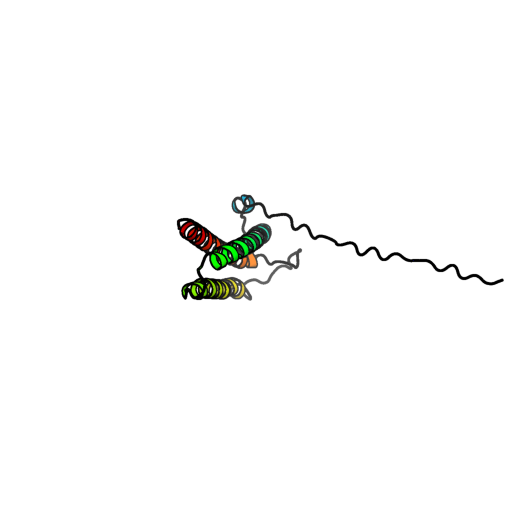1.00 91.69 116 TYR A O 1
ATOM 934 N N . GLU A 1 117 ? 7.232 0.562 -8.252 1.00 92.38 117 GLU A N 1
ATOM 935 C CA . GLU A 1 117 ? 6.547 1.857 -8.227 1.00 92.38 117 GLU A CA 1
ATOM 936 C C . GLU A 1 117 ? 5.059 1.682 -7.891 1.00 92.38 117 GLU A C 1
ATOM 938 O O . GLU A 1 117 ? 4.546 2.320 -6.970 1.00 92.38 117 GLU A O 1
ATOM 943 N N . CYS A 1 118 ? 4.370 0.760 -8.573 1.00 92.19 118 CYS A N 1
ATOM 944 C CA . CYS A 1 118 ? 2.964 0.463 -8.296 1.00 92.19 118 CYS A CA 1
ATOM 945 C C . CYS A 1 118 ? 2.748 0.020 -6.841 1.00 92.19 118 CYS A C 1
ATOM 947 O O . CYS A 1 118 ? 1.838 0.513 -6.168 1.00 92.19 118 CYS A O 1
ATOM 949 N N . LEU A 1 119 ? 3.605 -0.871 -6.326 1.00 94.12 119 LEU A N 1
ATOM 950 C CA . LEU A 1 119 ? 3.544 -1.297 -4.927 1.00 94.12 119 LEU A CA 1
ATOM 951 C C . LEU A 1 119 ? 3.745 -0.131 -3.958 1.00 94.12 119 LEU A C 1
ATOM 953 O O . LEU A 1 119 ? 3.018 -0.040 -2.968 1.00 94.12 119 LEU A O 1
ATOM 957 N N . TYR A 1 120 ? 4.714 0.741 -4.235 1.00 95.69 120 TYR A N 1
ATOM 958 C CA . TYR A 1 120 ? 4.986 1.914 -3.415 1.00 95.69 120 TYR A CA 1
ATO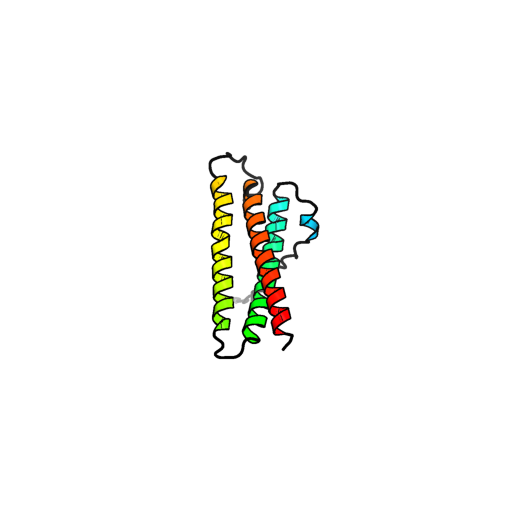M 959 C C . TYR A 1 120 ? 3.766 2.833 -3.344 1.00 95.69 120 TYR A C 1
ATOM 961 O O . TYR A 1 120 ? 3.302 3.132 -2.245 1.00 95.69 120 TYR A O 1
ATOM 969 N N . LEU A 1 121 ? 3.185 3.197 -4.490 1.00 95.38 121 LEU A N 1
ATOM 970 C CA . LEU A 1 121 ? 2.015 4.078 -4.554 1.00 95.38 121 LEU A CA 1
ATOM 971 C C . LEU A 1 121 ? 0.803 3.497 -3.811 1.00 95.38 121 LEU A C 1
ATOM 973 O O . LEU A 1 121 ? 0.101 4.222 -3.101 1.00 95.38 121 LEU A O 1
ATOM 977 N N . LEU A 1 122 ? 0.574 2.186 -3.933 1.00 95.62 122 LEU A N 1
ATOM 978 C CA . LEU A 1 122 ? -0.502 1.486 -3.230 1.00 95.62 122 LEU A CA 1
ATOM 979 C C . LEU A 1 122 ? -0.318 1.564 -1.705 1.00 95.62 122 LEU A C 1
ATOM 981 O O . LEU A 1 122 ? -1.234 1.941 -0.972 1.00 95.62 122 LEU A O 1
ATOM 985 N N . VAL A 1 123 ? 0.882 1.240 -1.217 1.00 96.31 123 VAL A N 1
ATOM 986 C CA . VAL A 1 123 ? 1.189 1.245 0.221 1.00 96.31 123 VAL A CA 1
ATOM 987 C C . VAL A 1 123 ? 1.191 2.673 0.777 1.00 96.31 123 VAL A C 1
ATOM 989 O O . VAL A 1 123 ? 0.736 2.901 1.898 1.00 96.31 123 VAL A O 1
ATOM 992 N N . GLU A 1 124 ? 1.658 3.646 0.001 1.00 97.25 124 GLU A N 1
ATOM 993 C CA . GLU A 1 124 ? 1.638 5.063 0.356 1.00 97.25 124 GLU A CA 1
ATOM 994 C C . GLU A 1 124 ? 0.199 5.593 0.479 1.00 97.25 124 GLU A C 1
ATOM 996 O O . GLU A 1 124 ? -0.143 6.293 1.439 1.00 97.25 124 GLU A O 1
ATOM 1001 N N . GLN A 1 125 ? -0.686 5.215 -0.448 1.00 96.38 125 GLN A N 1
ATOM 1002 C CA . GLN A 1 125 ? -2.112 5.516 -0.349 1.00 96.38 125 GLN A CA 1
ATOM 1003 C C . GLN A 1 125 ? -2.736 4.877 0.898 1.00 96.38 125 GLN A C 1
ATOM 1005 O O . GLN A 1 125 ? -3.476 5.553 1.622 1.00 96.38 125 GLN A O 1
ATOM 1010 N N . GLU A 1 126 ? -2.421 3.608 1.173 1.00 96.50 126 GLU A N 1
ATOM 1011 C CA . GLU A 1 126 ? -2.867 2.910 2.379 1.00 96.50 126 GLU A CA 1
ATOM 1012 C C . GLU A 1 126 ? -2.427 3.652 3.647 1.00 96.50 126 GLU A C 1
ATOM 1014 O O . GLU A 1 126 ? -3.252 3.919 4.524 1.00 96.50 126 GLU A O 1
ATOM 1019 N N . ASN A 1 127 ? -1.159 4.060 3.708 1.00 97.44 127 ASN A N 1
ATOM 1020 C CA . ASN A 1 127 ? -0.580 4.793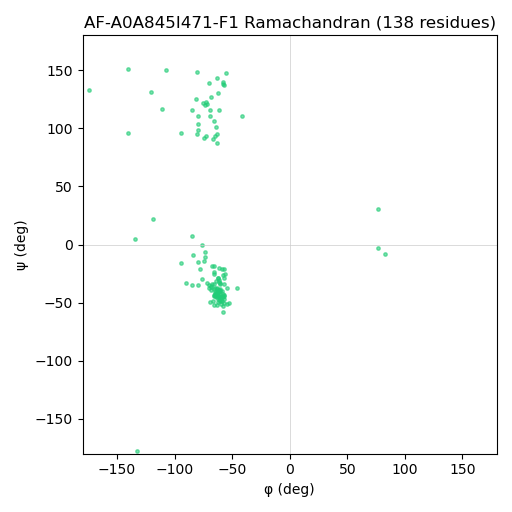 4.828 1.00 97.44 127 ASN A CA 1
ATOM 1021 C C . ASN A 1 127 ? -1.282 6.131 5.074 1.00 97.44 127 ASN A C 1
ATOM 1023 O O . ASN A 1 127 ? -1.693 6.420 6.200 1.00 97.44 127 ASN A O 1
ATOM 1027 N N . ARG A 1 128 ? -1.492 6.932 4.019 1.00 97.00 128 ARG A N 1
ATOM 1028 C CA . ARG A 1 128 ? -2.229 8.203 4.116 1.00 97.00 128 ARG A CA 1
ATOM 1029 C C . ARG A 1 128 ? -3.635 8.007 4.667 1.00 97.00 128 ARG A C 1
ATOM 1031 O O . ARG A 1 128 ? -4.068 8.771 5.531 1.00 97.00 128 ARG A O 1
ATOM 1038 N N . PHE A 1 129 ? -4.347 6.990 4.184 1.00 95.19 129 PHE A N 1
ATOM 1039 C CA . PHE A 1 129 ? -5.682 6.671 4.678 1.00 95.19 129 PHE A CA 1
ATOM 1040 C C . PHE A 1 129 ? -5.660 6.306 6.168 1.00 95.19 129 PHE A C 1
ATOM 1042 O O . PHE A 1 129 ? -6.444 6.858 6.939 1.00 95.19 129 PHE A O 1
ATOM 1049 N N . LEU A 1 130 ? -4.737 5.436 6.591 1.00 95.44 130 LEU A N 1
ATOM 1050 C CA . LEU A 1 130 ? -4.605 5.024 7.990 1.00 95.44 130 LEU A CA 1
ATOM 1051 C C . LEU A 1 130 ? -4.238 6.199 8.906 1.00 95.44 130 LEU A C 1
ATOM 1053 O O . LEU A 1 130 ? -4.858 6.363 9.952 1.00 95.44 130 LEU A O 1
ATOM 1057 N N . LYS A 1 131 ? -3.313 7.077 8.497 1.00 95.94 131 LYS A N 1
ATOM 1058 C CA . LYS A 1 131 ? -2.975 8.301 9.249 1.00 95.94 131 LYS A CA 1
ATOM 1059 C C . LYS A 1 131 ? -4.188 9.205 9.442 1.00 95.94 131 LYS A C 1
ATOM 1061 O O . LYS A 1 131 ? -4.417 9.709 10.540 1.00 95.94 131 LYS A O 1
ATOM 1066 N N . ASN A 1 132 ? -4.976 9.403 8.387 1.00 94.38 132 ASN A N 1
ATOM 1067 C CA . ASN A 1 132 ? -6.202 10.195 8.468 1.00 94.38 132 ASN A CA 1
ATOM 1068 C C . ASN A 1 132 ? -7.237 9.538 9.383 1.00 94.38 132 ASN A C 1
ATOM 1070 O O . ASN A 1 132 ? -7.883 10.226 10.170 1.00 94.38 132 ASN A O 1
ATOM 1074 N N . LEU A 1 133 ? -7.375 8.212 9.316 1.00 91.44 133 LEU A N 1
ATOM 1075 C CA . LEU A 1 133 ? -8.272 7.477 10.195 1.00 91.44 133 LEU A CA 1
ATOM 1076 C C . LEU A 1 133 ? -7.843 7.607 11.662 1.00 91.44 133 LEU A C 1
ATOM 1078 O O . LEU A 1 133 ? -8.686 7.936 12.488 1.00 91.44 133 LEU A O 1
ATOM 1082 N N . SER A 1 134 ? -6.554 7.435 11.970 1.00 91.19 134 SER A N 1
ATOM 1083 C CA . SER A 1 134 ? -6.010 7.580 13.328 1.00 91.19 134 SER A CA 1
ATOM 1084 C C . SER A 1 134 ? -6.307 8.960 13.915 1.00 91.19 134 SER A C 1
ATOM 1086 O O . SER A 1 134 ? -6.915 9.053 14.976 1.00 91.19 134 SER A O 1
ATOM 1088 N N . LYS A 1 135 ? -6.009 10.034 13.166 1.00 90.31 135 LYS A N 1
ATOM 1089 C CA . LYS A 1 135 ? -6.290 11.421 13.584 1.00 90.31 135 LYS A CA 1
ATOM 1090 C C . LYS A 1 135 ? -7.754 11.651 13.958 1.00 90.31 135 LYS A C 1
ATOM 1092 O O . LYS A 1 135 ? -8.036 12.401 14.883 1.00 90.31 135 LYS A O 1
ATOM 1097 N N . ASN A 1 136 ? -8.682 11.028 13.235 1.00 82.19 136 ASN A N 1
ATOM 1098 C CA . ASN A 1 136 ? -10.116 11.175 13.489 1.00 82.19 136 ASN A CA 1
ATOM 1099 C C . ASN A 1 136 ? -10.600 10.341 14.684 1.00 82.19 136 ASN A C 1
ATOM 1101 O O . ASN A 1 136 ? -11.666 10.621 15.232 1.00 82.19 136 ASN A O 1
ATOM 1105 N N . VAL A 1 137 ? -9.863 9.297 15.076 1.00 79.69 137 VAL A N 1
ATOM 1106 C CA . VAL A 1 137 ? -10.191 8.523 16.276 1.00 79.69 137 VAL A CA 1
ATOM 1107 C C . VAL A 1 137 ? -9.714 9.237 17.543 1.00 79.69 137 VAL A C 1
ATOM 1109 O O . VAL A 1 137 ? -10.441 9.223 18.532 1.00 79.69 137 VAL A O 1
ATOM 1112 N N . ASP A 1 138 ? -8.577 9.930 17.483 1.00 66.56 138 ASP A N 1
ATOM 1113 C CA . ASP A 1 138 ? -7.993 10.660 18.621 1.00 66.56 138 ASP A CA 1
ATOM 1114 C C . ASP A 1 138 ? -8.744 11.958 18.990 1.00 66.56 138 ASP A C 1
ATOM 1116 O O . ASP A 1 138 ? -8.438 12.598 19.991 1.00 66.56 138 ASP A O 1
ATOM 1120 N N . GLN A 1 139 ? -9.736 12.368 18.192 1.00 61.62 139 GLN A N 1
ATOM 1121 C CA . GLN A 1 139 ? -10.586 13.543 18.444 1.00 61.62 139 GLN A CA 1
ATOM 1122 C C . GLN A 1 139 ? -11.796 13.258 19.360 1.00 61.62 139 GLN A C 1
ATOM 1124 O O . GLN A 1 139 ? -12.674 14.114 19.488 1.00 61.62 139 GLN A O 1
ATOM 1129 N N . ARG A 1 140 ? -11.881 12.062 19.952 1.00 52.38 140 ARG A N 1
ATOM 1130 C CA . ARG A 1 140 ? -12.929 11.664 20.909 1.00 52.38 140 ARG A CA 1
ATOM 1131 C C . ARG A 1 140 ? -12.430 11.738 22.341 1.00 52.38 140 ARG A C 1
ATOM 1133 O O . ARG A 1 140 ? -13.262 12.106 23.196 1.00 52.38 140 ARG A O 1
#

Nearest PDB structures (foldseek):
  3gi7-assembly1_A  TM=7.272E-01  e=2.380E-01  Pseudomonas putida KT2440
  4yk1-assembly1_A  TM=3.175E-01  e=2.050E+00  Bartonella rochalimae ATCC BAA-1498

Mean predicted aligned error: 11.04 Å

Organism: NCBI:txid2692177

Secondary structure (DSSP, 8-state):
--------------------PPPPGGGGGG--SSHHHHHHHHHHHHHHHHHHHHHHHHHHHHSPTT-THHHHHHHHHHHHHHHHHHHHHHHHHHTTTS-----SSTT--GGGHHHHHHHHHHHHHHHHHHHHHHHHHTT-

Foldseek 3Di:
DDDDDDDDDDPPPDPPPPPPDQQDQCLVVVDDLFPSLLCNLQRLLVVLVVLLVVLLVLLLVLDDPPDPCNVVSVVVVVVLVVQLVVLVVQVVVCPPVDDDDPDPDNPDDSSCSSSSNSSSVSSVVSSVVSVVSSVVSVVD

Radius of gyration: 22.81 Å; Cα contacts (8 Å, |Δi|>4): 88; chains: 1; bounding box: 68×56×57 Å